Protein AF-A0A0P9UUM2-F1 (afdb_monomer_lite)

Sequence (101 aa):
MYHFPLVWLRPPKGPLWELNRRTGLVTIFDYKRHRKEGVIDEFVAPFYEFDAYMTTTHNLHGPTYGLLLQHRYEDRKINFHMLMNADDFQQRPCALWDFLQ

Organism: NCBI:txid34065

pLDDT: mean 80.74, std 13.77, range [39.62, 97.19]

Radius of gyration: 19.11 Å; chains: 1; bounding box: 32×48×59 Å

Foldseek 3Di:
DDDDPPPVPDPDDDDQWDQDPVVQKIKGWDCPCCVPPVDIDIDIDGNVQWDKDWDWDQDPVGIFIWIKIAGNPDRDIDTCSVVDDRDPCPDDDDDPVVPVD

Secondary structure (DSSP, 8-state):
---------PPPP--SEEEETTTTEEEEEE-TTHHHH---EEEEEEGGGEEEEEEEEEETTEEEEEEEEEESSSS-EEE-GGGS-----SS----GGGG--

Structure (mmCIF, N/CA/C/O backbone):
data_AF-A0A0P9UUM2-F1
#
_entry.id   AF-A0A0P9UUM2-F1
#
loop_
_atom_site.group_PDB
_atom_site.id
_atom_site.type_symbol
_atom_site.label_atom_id
_atom_site.label_alt_id
_atom_site.label_comp_id
_atom_site.label_asym_id
_atom_site.label_entity_id
_atom_site.label_seq_id
_atom_site.pdbx_PDB_ins_code
_atom_site.Cartn_x
_atom_site.Cartn_y
_atom_site.Cartn_z
_atom_site.occupancy
_atom_site.B_iso_or_equiv
_atom_site.auth_seq_id
_atom_site.auth_comp_id
_atom_site.auth_asym_id
_atom_site.auth_atom_id
_atom_site.pdbx_PDB_model_num
ATOM 1 N N . MET A 1 1 ? 8.466 32.446 39.205 1.00 39.62 1 MET A N 1
ATOM 2 C CA . MET A 1 1 ? 7.466 31.486 38.689 1.00 39.62 1 MET A CA 1
ATOM 3 C C . MET A 1 1 ? 7.642 31.400 37.183 1.00 39.62 1 MET A C 1
ATOM 5 O O . MET A 1 1 ? 7.356 32.375 36.504 1.00 39.62 1 MET A O 1
ATOM 9 N N . TYR A 1 2 ? 8.190 30.297 36.672 1.00 46.28 2 TYR A N 1
ATOM 10 C CA . TYR A 1 2 ? 8.341 30.094 35.230 1.00 46.28 2 TYR A CA 1
ATOM 11 C C . TYR A 1 2 ? 7.017 29.589 34.656 1.00 46.28 2 TYR A C 1
ATOM 13 O O . TYR A 1 2 ? 6.543 28.516 35.024 1.00 46.28 2 TYR A O 1
ATOM 21 N N . HIS A 1 3 ? 6.405 30.395 33.793 1.00 54.84 3 HIS A N 1
ATOM 22 C CA . HIS A 1 3 ? 5.207 30.036 33.046 1.00 54.84 3 HIS A CA 1
ATOM 23 C C . HIS A 1 3 ? 5.652 29.149 31.878 1.00 54.84 3 HIS A C 1
ATOM 25 O O . HIS A 1 3 ? 6.122 29.650 30.860 1.00 54.84 3 HIS A O 1
ATOM 31 N N . PHE A 1 4 ? 5.604 27.827 32.055 1.00 59.91 4 PHE A N 1
ATOM 32 C CA . PHE A 1 4 ? 5.808 26.900 30.944 1.00 59.91 4 PHE A CA 1
ATOM 33 C C . PHE A 1 4 ? 4.647 27.097 29.962 1.00 59.91 4 PHE A C 1
ATOM 35 O O . PHE A 1 4 ? 3.496 26.895 30.361 1.00 59.91 4 PHE A O 1
ATOM 42 N N . PRO A 1 5 ? 4.890 27.508 28.704 1.00 61.22 5 PRO A N 1
ATOM 43 C CA . PRO A 1 5 ? 3.812 27.562 27.737 1.00 61.22 5 PRO A CA 1
ATOM 44 C C . PRO A 1 5 ? 3.316 26.130 27.527 1.00 61.22 5 PRO A C 1
ATOM 46 O O . PRO A 1 5 ? 4.114 25.229 27.262 1.00 61.22 5 PRO A O 1
ATOM 49 N N . LEU A 1 6 ? 2.002 25.914 27.648 1.00 61.25 6 LEU A N 1
ATOM 50 C CA . LEU A 1 6 ? 1.354 24.699 27.158 1.00 61.25 6 LEU A CA 1
ATOM 51 C C . LEU A 1 6 ? 1.492 24.678 25.629 1.00 61.25 6 LEU A C 1
ATOM 53 O O . LEU A 1 6 ? 0.581 25.038 24.883 1.00 61.25 6 LEU A O 1
ATOM 57 N N . VAL A 1 7 ? 2.668 24.281 25.149 1.00 62.88 7 VAL A N 1
ATOM 58 C CA . VAL A 1 7 ? 2.847 23.848 23.772 1.00 62.88 7 VAL A CA 1
ATOM 59 C C . VAL A 1 7 ? 1.975 22.611 23.646 1.00 62.88 7 VAL A C 1
ATOM 61 O O . VAL A 1 7 ? 2.222 21.598 24.297 1.00 62.88 7 VAL A O 1
ATOM 64 N N . TRP A 1 8 ? 0.908 22.720 22.860 1.00 63.06 8 TRP A N 1
ATOM 65 C CA . TRP A 1 8 ? 0.056 21.596 22.496 1.00 63.06 8 TRP A CA 1
ATOM 66 C C . TRP A 1 8 ? 0.890 20.588 21.693 1.00 63.06 8 TRP A C 1
ATOM 68 O O . TRP A 1 8 ? 0.869 20.588 20.462 1.00 63.06 8 TRP A O 1
ATOM 78 N N . LEU A 1 9 ? 1.650 19.744 22.392 1.00 60.41 9 LEU A N 1
ATOM 79 C CA . LEU A 1 9 ? 2.329 18.578 21.843 1.00 60.41 9 LEU A CA 1
ATOM 80 C C . LEU A 1 9 ? 1.246 17.580 21.450 1.00 60.41 9 LEU A C 1
ATOM 82 O O . LEU A 1 9 ? 0.835 16.721 22.226 1.00 60.41 9 LEU A O 1
ATOM 86 N N . ARG A 1 10 ? 0.715 17.749 20.241 1.00 60.75 10 ARG A N 1
ATOM 87 C CA . ARG A 1 10 ? -0.140 16.733 19.643 1.00 60.75 10 ARG A CA 1
ATOM 88 C C . ARG A 1 10 ? 0.754 15.557 19.268 1.00 60.75 10 ARG A C 1
ATOM 90 O O . ARG A 1 10 ? 1.809 15.796 18.674 1.00 60.75 10 ARG A O 1
ATOM 97 N N . PRO A 1 11 ? 0.355 14.318 19.589 1.00 61.59 11 PRO A N 1
ATOM 98 C CA . PRO A 1 11 ? 1.089 13.160 19.117 1.00 61.59 11 PRO A CA 1
ATOM 99 C C . PRO A 1 11 ? 1.215 13.238 17.587 1.00 61.59 11 PRO A C 1
ATOM 101 O O . PRO A 1 11 ? 0.282 13.705 16.915 1.00 61.59 11 PRO A O 1
ATOM 104 N N . PRO A 1 12 ? 2.378 12.859 17.030 1.00 66.94 12 PRO A N 1
ATOM 105 C CA . PRO A 1 12 ? 2.577 12.858 15.589 1.00 66.94 12 PRO A CA 1
ATOM 106 C C . PRO A 1 12 ? 1.519 11.976 14.920 1.00 66.94 12 PRO A C 1
ATOM 108 O O . PRO A 1 12 ? 1.023 11.019 15.516 1.00 66.94 12 PRO A O 1
ATOM 111 N N . LYS A 1 13 ? 1.151 12.310 13.676 1.00 75.31 13 LYS A N 1
ATOM 112 C CA . LYS A 1 13 ? 0.274 11.440 12.883 1.00 75.31 13 LYS A CA 1
ATOM 113 C C . LYS A 1 13 ? 0.933 10.062 12.784 1.00 75.31 13 LYS A C 1
ATOM 115 O O . LYS A 1 13 ? 2.128 9.987 12.504 1.00 75.31 13 LYS A O 1
ATOM 120 N N . GLY A 1 14 ? 0.159 9.014 13.052 1.00 84.62 14 GLY A N 1
ATOM 121 C CA . GLY A 1 14 ? 0.613 7.633 12.919 1.00 84.62 14 GLY A CA 1
ATOM 122 C C . GLY A 1 14 ? 0.907 7.247 11.462 1.00 84.62 14 GLY A C 1
ATOM 123 O O . GLY A 1 14 ? 0.865 8.102 10.567 1.00 84.62 14 GLY A O 1
ATOM 124 N N . PRO A 1 15 ? 1.230 5.968 11.208 1.00 90.00 15 PRO A N 1
ATOM 125 C CA . PRO A 1 15 ? 1.479 5.483 9.855 1.00 90.00 15 PRO A CA 1
ATOM 126 C C . PRO A 1 15 ? 0.240 5.666 8.968 1.00 90.00 15 PRO A C 1
ATOM 128 O O . PRO A 1 15 ? -0.888 5.536 9.423 1.00 90.00 15 PRO A O 1
ATOM 131 N N . LEU A 1 16 ? 0.440 5.953 7.680 1.00 91.25 16 LEU A N 1
ATOM 132 C CA . LEU A 1 16 ? -0.672 6.050 6.721 1.00 91.25 16 LEU A CA 1
ATOM 133 C C . LEU A 1 16 ? -1.212 4.674 6.317 1.00 91.25 16 LEU A C 1
ATOM 135 O O . LEU A 1 16 ? -2.372 4.549 5.930 1.00 91.25 16 LEU A O 1
ATOM 139 N N . TRP A 1 17 ? -0.365 3.653 6.392 1.00 93.38 17 TRP A N 1
ATOM 140 C CA . TRP A 1 17 ? -0.695 2.280 6.046 1.00 93.38 17 TRP A CA 1
ATOM 141 C C . TRP A 1 17 ? 0.253 1.305 6.753 1.00 93.38 17 TRP A C 1
ATOM 143 O O . TRP A 1 17 ? 1.362 1.679 7.139 1.00 93.38 17 TRP A O 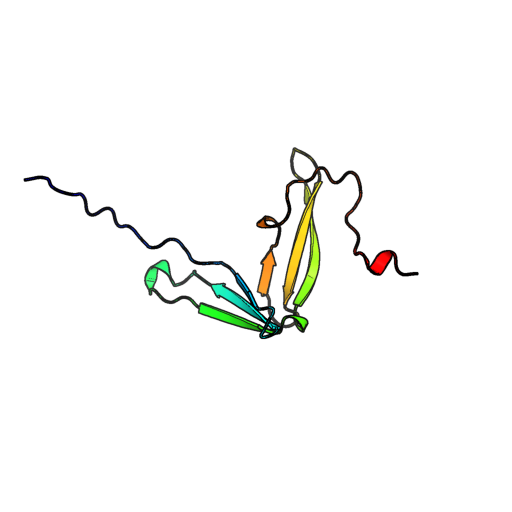1
ATOM 153 N N . GLU A 1 18 ? -0.173 0.054 6.895 1.00 94.38 18 GLU A N 1
ATOM 154 C CA . GLU A 1 18 ? 0.613 -1.058 7.426 1.00 94.38 18 GLU A CA 1
ATOM 155 C C . GLU A 1 18 ? 0.466 -2.282 6.514 1.00 94.38 18 GLU A C 1
ATOM 157 O O . GLU A 1 18 ? -0.636 -2.623 6.085 1.00 94.38 18 GLU A O 1
ATOM 162 N N . LEU A 1 19 ? 1.587 -2.952 6.234 1.00 93.62 19 LEU A N 1
ATOM 163 C CA . LEU A 1 19 ? 1.617 -4.250 5.563 1.00 93.62 19 LEU A CA 1
ATOM 164 C C . LEU A 1 19 ? 2.072 -5.312 6.558 1.00 93.62 19 LEU A C 1
ATOM 166 O O . LEU A 1 19 ? 3.233 -5.329 6.977 1.00 93.62 19 LEU A O 1
ATOM 170 N N . ASN A 1 20 ? 1.184 -6.236 6.906 1.00 94.88 20 ASN A N 1
ATOM 171 C CA . ASN A 1 20 ? 1.502 -7.278 7.865 1.00 94.88 20 ASN A CA 1
ATOM 172 C C . ASN A 1 20 ? 1.829 -8.596 7.154 1.00 94.88 20 ASN A C 1
ATOM 174 O O . ASN A 1 20 ? 0.947 -9.350 6.750 1.00 94.88 20 ASN A O 1
ATOM 178 N N . ARG A 1 21 ? 3.124 -8.925 7.058 1.00 94.06 21 ARG A N 1
ATOM 179 C CA . ARG A 1 21 ? 3.598 -10.176 6.429 1.00 94.06 21 ARG A CA 1
ATOM 180 C C . ARG A 1 21 ? 3.116 -11.459 7.114 1.00 94.06 21 ARG A C 1
ATOM 182 O O . ARG A 1 21 ? 3.175 -12.518 6.502 1.00 94.06 21 ARG A O 1
ATOM 189 N N . ARG A 1 22 ? 2.741 -11.400 8.398 1.00 96.19 22 ARG A N 1
ATOM 190 C CA . ARG A 1 22 ? 2.346 -12.579 9.184 1.00 96.19 22 ARG A CA 1
ATOM 191 C C . ARG A 1 22 ? 0.878 -12.917 8.963 1.00 96.19 22 ARG A C 1
ATOM 193 O O . ARG A 1 22 ? 0.545 -14.092 8.882 1.00 96.19 22 ARG A O 1
ATOM 200 N N . THR A 1 23 ? 0.022 -11.902 8.895 1.00 96.38 23 THR A N 1
ATOM 201 C CA . THR A 1 23 ? -1.420 -12.076 8.676 1.00 96.38 23 THR A CA 1
ATOM 202 C C . THR A 1 23 ? -1.809 -11.977 7.202 1.00 96.38 23 THR A C 1
ATOM 204 O O . THR A 1 23 ? -2.873 -12.455 6.830 1.00 96.38 23 THR A O 1
ATOM 207 N N . GLY A 1 24 ? -0.962 -11.373 6.362 1.00 95.62 24 GLY A N 1
ATOM 208 C CA . GLY A 1 24 ? -1.272 -11.082 4.962 1.00 95.62 24 GLY A CA 1
ATOM 209 C C . GLY A 1 24 ? -2.259 -9.926 4.789 1.00 95.62 24 GLY A C 1
ATOM 210 O O . GLY A 1 24 ? -2.827 -9.777 3.709 1.00 95.62 24 GLY A O 1
ATOM 211 N N . LEU A 1 25 ? -2.487 -9.132 5.840 1.00 97.19 25 LEU A N 1
ATOM 212 C CA . LEU A 1 25 ? -3.419 -8.008 5.830 1.00 97.19 25 LEU A CA 1
ATOM 213 C C . LEU A 1 25 ? -2.712 -6.690 5.517 1.00 97.19 25 LEU A C 1
ATOM 215 O O . LEU A 1 25 ? -1.553 -6.469 5.882 1.00 97.19 25 LEU A O 1
ATOM 219 N N . VAL A 1 26 ? -3.462 -5.813 4.866 1.00 96.44 26 VAL A N 1
ATOM 220 C CA . VAL A 1 26 ? -3.119 -4.431 4.563 1.00 96.44 26 VAL A CA 1
ATOM 221 C C . VAL A 1 26 ? -4.088 -3.542 5.321 1.00 96.44 26 VAL A C 1
ATOM 223 O O . VAL A 1 26 ? -5.299 -3.667 5.141 1.00 96.44 26 VAL A O 1
ATOM 226 N N . THR A 1 27 ? -3.557 -2.634 6.132 1.00 96.19 27 THR A N 1
ATOM 227 C CA . THR A 1 27 ? -4.347 -1.632 6.854 1.00 96.19 27 THR A CA 1
ATOM 228 C C . THR A 1 27 ? -4.051 -0.255 6.277 1.00 96.19 27 THR A C 1
ATOM 230 O O . THR A 1 27 ? -2.888 0.113 6.132 1.00 96.19 27 THR A O 1
ATOM 233 N N . ILE A 1 28 ? -5.082 0.519 5.947 1.00 94.81 28 ILE A N 1
ATOM 234 C CA . ILE A 1 28 ? -4.977 1.912 5.499 1.00 94.81 28 ILE A CA 1
ATOM 235 C C . ILE A 1 28 ? -5.697 2.792 6.518 1.00 94.81 28 ILE A C 1
ATOM 237 O O . ILE A 1 28 ? -6.884 2.593 6.779 1.00 94.81 28 ILE A O 1
ATOM 241 N N . PHE A 1 29 ? -4.989 3.781 7.059 1.00 93.50 29 PHE A N 1
ATOM 242 C CA . PHE A 1 29 ? -5.503 4.675 8.093 1.00 93.50 29 PHE A CA 1
ATOM 243 C C . PHE A 1 29 ? -6.021 5.982 7.471 1.00 93.50 29 PHE A C 1
ATOM 245 O O . PHE A 1 29 ? -5.283 6.700 6.787 1.00 93.50 29 PHE A O 1
ATOM 252 N N . ASP A 1 30 ? -7.286 6.326 7.723 1.00 90.00 30 ASP A N 1
ATOM 253 C CA . ASP A 1 30 ? -7.891 7.591 7.300 1.00 90.00 30 ASP A CA 1
ATOM 254 C C . ASP A 1 30 ? -7.987 8.565 8.487 1.00 90.00 30 ASP A C 1
ATOM 256 O O . ASP A 1 30 ? -8.756 8.412 9.436 1.00 90.00 30 ASP A O 1
ATOM 260 N N . TYR A 1 31 ? -7.173 9.618 8.411 1.00 88.06 31 TYR A N 1
ATOM 261 C CA . TYR A 1 31 ? -7.051 10.646 9.444 1.00 88.06 31 TYR A CA 1
ATOM 262 C C . TYR A 1 31 ? -7.952 11.873 9.215 1.00 88.06 31 TYR A C 1
ATOM 264 O O . TYR A 1 31 ? -7.762 12.896 9.886 1.00 88.06 31 TYR A O 1
ATOM 272 N N . LYS A 1 32 ? -8.916 11.840 8.279 1.00 85.19 32 LYS A N 1
ATOM 273 C CA . LYS A 1 32 ? -9.800 12.993 7.992 1.00 85.19 32 LYS A CA 1
ATOM 274 C C . LYS A 1 32 ? -10.553 13.480 9.230 1.00 85.19 32 LYS A C 1
ATOM 276 O O . LYS A 1 32 ? -10.640 14.690 9.454 1.00 85.19 32 LYS A O 1
ATOM 281 N N . ARG A 1 33 ? -11.072 12.553 10.039 1.00 80.94 33 ARG A N 1
ATOM 282 C CA . ARG A 1 33 ? -11.864 12.860 11.244 1.00 80.94 33 ARG A CA 1
ATOM 283 C C . ARG A 1 33 ? -11.021 12.978 12.509 1.00 80.94 33 ARG A C 1
ATOM 285 O O . ARG A 1 33 ? -11.431 13.662 13.446 1.00 80.94 33 ARG A O 1
ATOM 292 N N . HIS A 1 34 ? -9.790 12.470 12.490 1.00 80.50 34 HIS A N 1
ATOM 293 C CA . HIS A 1 34 ? -8.894 12.452 13.648 1.00 80.50 34 HIS A CA 1
ATOM 294 C C . HIS A 1 34 ? -8.673 13.836 14.276 1.00 80.50 34 HIS A C 1
ATOM 296 O O . HIS A 1 34 ? -8.628 13.976 15.493 1.00 80.50 34 HIS A O 1
ATOM 302 N N . ARG A 1 35 ? -8.586 14.904 13.468 1.00 72.88 35 ARG A N 1
ATOM 303 C CA . ARG A 1 35 ? -8.362 16.264 13.998 1.00 72.88 35 ARG A CA 1
ATOM 304 C C . ARG A 1 35 ? -9.557 16.821 14.786 1.00 72.88 35 ARG A C 1
ATOM 306 O O . ARG A 1 35 ? -9.336 17.699 15.618 1.00 72.88 35 ARG A O 1
ATOM 313 N N . LYS A 1 36 ? -10.784 16.387 14.480 1.00 77.50 36 LYS A N 1
ATOM 314 C CA . LYS A 1 36 ? -12.028 16.920 15.064 1.00 77.50 36 LYS A CA 1
ATOM 315 C C . LYS A 1 36 ? -12.622 15.992 16.122 1.00 77.50 36 LYS A C 1
ATOM 317 O O . LYS A 1 36 ? -13.040 16.475 17.163 1.00 77.50 36 LYS A O 1
ATOM 322 N N . GLU A 1 37 ? -12.637 14.693 15.849 1.00 79.19 37 GLU A N 1
ATOM 323 C CA . GLU A 1 37 ? -13.340 13.683 16.652 1.00 79.19 37 GLU A CA 1
ATOM 324 C C . GLU A 1 37 ? -12.373 12.756 17.403 1.00 79.19 37 GLU A C 1
ATOM 326 O O . GLU A 1 37 ? -12.800 11.984 18.251 1.00 79.19 37 GLU A O 1
ATOM 331 N N . GLY A 1 38 ? -11.069 12.814 17.102 1.00 79.00 38 GLY A N 1
ATOM 332 C CA . GLY A 1 38 ? -10.072 11.895 17.666 1.00 79.00 38 GLY A CA 1
ATOM 333 C C . GLY A 1 38 ? -10.149 10.467 17.114 1.00 79.00 38 GLY A C 1
ATOM 334 O O . GLY A 1 38 ? -9.334 9.635 17.493 1.00 79.00 38 GLY A O 1
ATOM 335 N N . VAL A 1 39 ? -11.084 10.188 16.201 1.00 82.50 39 VAL A N 1
ATOM 336 C CA . VAL A 1 39 ? -11.275 8.869 15.585 1.00 82.50 39 VAL A CA 1
ATOM 337 C C . VAL A 1 39 ? -10.379 8.713 14.356 1.00 82.50 39 VAL A C 1
ATOM 339 O O . VAL A 1 39 ? -10.290 9.619 13.520 1.00 82.50 39 VAL A O 1
ATOM 342 N N . ILE A 1 40 ? -9.708 7.566 14.270 1.00 87.38 40 ILE A N 1
ATOM 343 C CA . ILE A 1 40 ? -8.953 7.115 13.098 1.00 87.38 40 ILE A CA 1
ATOM 344 C C . ILE A 1 40 ? -9.794 6.018 12.457 1.00 87.38 40 ILE A C 1
ATOM 346 O O . ILE A 1 40 ? -10.078 5.016 13.109 1.00 87.38 40 ILE A O 1
ATOM 350 N N . ASP A 1 41 ? -10.214 6.228 11.214 1.00 90.50 41 ASP A N 1
ATOM 351 C CA . ASP A 1 41 ? -10.912 5.189 10.464 1.00 90.50 41 ASP A CA 1
ATOM 352 C C . ASP A 1 41 ? -9.874 4.238 9.853 1.00 90.50 41 ASP A C 1
ATOM 354 O O . ASP A 1 41 ? -8.807 4.668 9.404 1.00 90.50 41 ASP A O 1
ATOM 358 N N . GLU A 1 42 ? -10.193 2.949 9.812 1.00 94.12 42 GLU A N 1
ATOM 359 C CA . GLU A 1 42 ? -9.304 1.908 9.298 1.00 94.12 42 GLU A CA 1
ATOM 360 C C . GLU A 1 42 ? -9.988 1.140 8.172 1.00 94.12 42 GLU A C 1
ATOM 362 O O . GLU A 1 42 ? -11.139 0.718 8.287 1.00 94.12 42 GLU A O 1
ATOM 367 N N . PHE A 1 43 ? -9.264 0.951 7.074 1.00 95.44 43 PHE A N 1
ATOM 368 C CA . PHE A 1 43 ? -9.636 0.025 6.015 1.00 95.44 43 PHE A CA 1
ATOM 369 C C . PHE A 1 43 ? -8.677 -1.160 6.046 1.00 95.44 43 PHE A C 1
ATOM 371 O O . PHE A 1 43 ? -7.470 -0.967 5.899 1.00 95.44 43 PHE A O 1
ATOM 378 N N . VAL A 1 44 ? -9.211 -2.366 6.233 1.00 96.19 44 VAL A N 1
ATOM 379 C CA . VAL A 1 44 ? -8.428 -3.602 6.315 1.00 96.19 44 VAL A CA 1
ATOM 380 C C . VAL A 1 44 ? -8.864 -4.545 5.205 1.00 96.19 44 VAL A C 1
ATOM 382 O O . VAL A 1 44 ? -10.036 -4.907 5.129 1.00 96.19 44 VAL A O 1
ATOM 385 N N . ALA A 1 45 ? -7.914 -4.967 4.378 1.00 97.19 45 ALA A N 1
ATOM 386 C CA . ALA A 1 45 ? -8.139 -5.919 3.296 1.00 97.19 45 ALA A CA 1
ATOM 387 C C . ALA A 1 45 ? -6.928 -6.850 3.132 1.00 97.19 45 ALA A C 1
ATOM 389 O O . ALA A 1 45 ? -5.808 -6.486 3.506 1.00 97.19 45 ALA A O 1
ATOM 390 N N . PRO A 1 46 ? -7.107 -8.068 2.604 1.00 96.88 46 PRO A N 1
ATOM 391 C CA . PRO A 1 46 ? -5.991 -8.967 2.356 1.00 96.88 46 PRO A CA 1
ATOM 392 C C . PRO A 1 46 ? -5.124 -8.487 1.181 1.00 96.88 46 PRO A C 1
ATOM 394 O O . PRO A 1 46 ? -5.611 -7.947 0.192 1.00 96.88 46 PRO A O 1
ATOM 397 N N . PHE A 1 47 ? -3.814 -8.732 1.257 1.00 95.69 47 PHE A N 1
ATOM 398 C CA . PHE A 1 47 ? -2.835 -8.239 0.280 1.00 95.69 47 PHE A CA 1
ATOM 399 C C . PHE A 1 47 ? -3.106 -8.698 -1.161 1.00 95.69 47 PHE A C 1
ATOM 401 O O . PHE A 1 47 ? -2.855 -7.948 -2.097 1.00 95.69 47 PHE A O 1
ATOM 408 N N . TYR A 1 48 ? -3.656 -9.900 -1.358 1.00 94.94 48 TYR A N 1
ATOM 409 C CA . TYR A 1 48 ? -3.939 -10.431 -2.698 1.00 94.94 48 TYR A CA 1
ATOM 410 C C . TYR A 1 48 ? -5.072 -9.695 -3.438 1.00 94.94 48 TYR A C 1
ATOM 412 O O . TYR A 1 48 ? -5.268 -9.933 -4.632 1.00 94.94 48 TYR A O 1
ATOM 420 N N . GLU A 1 49 ? -5.825 -8.832 -2.750 1.00 96.75 49 GLU A N 1
ATOM 421 C CA . GLU A 1 49 ? -6.848 -7.960 -3.343 1.00 96.75 49 GLU A CA 1
ATOM 422 C C . GLU A 1 49 ? -6.266 -6.648 -3.882 1.00 96.75 49 GLU A C 1
ATOM 424 O O . GLU A 1 49 ? -7.000 -5.832 -4.442 1.00 96.75 49 GLU A O 1
ATOM 429 N N . PHE A 1 50 ? -4.955 -6.440 -3.739 1.00 95.31 50 PHE A N 1
ATOM 430 C CA . PHE A 1 50 ? -4.253 -5.287 -4.278 1.00 95.31 50 PHE A CA 1
ATOM 431 C C . PHE A 1 50 ? -3.470 -5.663 -5.529 1.00 95.31 50 PHE A C 1
ATOM 433 O O . PHE A 1 50 ? -2.713 -6.633 -5.543 1.00 95.31 50 PHE A O 1
ATOM 440 N N . ASP A 1 51 ? -3.603 -4.832 -6.555 1.00 93.19 51 ASP A N 1
ATOM 441 C CA . ASP A 1 51 ? -2.795 -4.905 -7.764 1.00 93.19 51 ASP A CA 1
ATOM 442 C C . ASP A 1 51 ? -1.696 -3.842 -7.733 1.00 93.19 51 ASP A C 1
ATOM 444 O O . ASP A 1 51 ? -1.884 -2.729 -7.226 1.00 93.19 51 ASP A O 1
ATOM 448 N N . ALA A 1 52 ? -0.535 -4.196 -8.279 1.00 90.56 52 ALA A N 1
ATOM 449 C CA . ALA A 1 52 ? 0.610 -3.307 -8.383 1.00 90.56 52 ALA A CA 1
ATOM 450 C C . ALA A 1 52 ? 0.592 -2.548 -9.712 1.00 90.56 52 ALA A C 1
ATOM 452 O O . ALA A 1 52 ? 0.534 -3.143 -10.787 1.00 90.56 52 ALA A O 1
ATOM 453 N N . TYR A 1 53 ? 0.706 -1.226 -9.626 1.00 87.75 53 TYR A N 1
ATOM 454 C CA . TYR A 1 53 ? 0.775 -0.318 -10.761 1.00 87.75 53 TYR A CA 1
ATOM 455 C C . TYR A 1 53 ? 2.041 0.529 -10.696 1.00 87.75 53 TYR A C 1
ATOM 457 O O . TYR A 1 53 ? 2.514 0.902 -9.621 1.00 87.75 53 TYR A O 1
ATOM 465 N N . MET A 1 54 ? 2.559 0.885 -11.869 1.00 85.62 54 MET A N 1
ATOM 466 C CA . MET A 1 54 ? 3.642 1.851 -12.005 1.00 85.62 54 MET A CA 1
ATOM 467 C C . MET A 1 54 ? 3.072 3.202 -12.429 1.00 85.62 54 MET A C 1
ATOM 469 O O . MET A 1 54 ? 2.353 3.302 -13.422 1.00 85.62 54 MET A O 1
ATOM 473 N N . THR A 1 55 ? 3.418 4.252 -11.694 1.00 82.94 55 THR A N 1
ATOM 474 C CA . THR A 1 55 ? 3.047 5.630 -12.015 1.00 82.94 55 THR A CA 1
ATOM 475 C C . THR A 1 55 ? 4.266 6.393 -12.504 1.00 82.94 55 THR A C 1
ATOM 477 O O . THR A 1 55 ? 5.320 6.331 -11.874 1.00 82.94 55 THR A O 1
ATOM 480 N N . THR A 1 56 ? 4.122 7.147 -13.589 1.00 81.69 56 THR A N 1
ATOM 481 C CA . THR A 1 56 ? 5.164 8.038 -14.110 1.00 81.69 56 THR A CA 1
ATOM 482 C C . THR A 1 56 ? 4.771 9.485 -13.865 1.00 81.69 56 THR A C 1
ATOM 484 O O . THR A 1 56 ? 3.745 9.942 -14.372 1.00 81.69 56 THR A O 1
ATOM 487 N N . THR A 1 57 ? 5.583 10.220 -13.116 1.00 78.94 57 THR A N 1
ATOM 488 C CA . THR A 1 57 ? 5.408 11.664 -12.924 1.00 78.94 57 THR A CA 1
ATOM 489 C C . THR A 1 57 ? 6.541 12.406 -13.611 1.00 78.94 57 THR A C 1
ATOM 491 O O . THR A 1 57 ? 7.710 12.147 -13.335 1.00 78.94 57 THR A O 1
ATOM 494 N N . HIS A 1 58 ? 6.204 13.332 -14.504 1.00 75.06 58 HIS A N 1
ATOM 495 C CA . HIS A 1 58 ? 7.188 14.176 -15.174 1.00 75.06 58 HIS A CA 1
ATOM 496 C C . HIS A 1 58 ? 7.498 15.392 -14.301 1.00 75.06 58 HIS A C 1
ATOM 498 O O . HIS A 1 58 ? 6.636 16.249 -14.113 1.00 75.06 58 HIS A O 1
ATOM 504 N N . ASN A 1 59 ? 8.723 15.466 -13.784 1.00 73.12 59 ASN A N 1
ATOM 505 C CA . ASN A 1 59 ? 9.210 16.603 -13.012 1.00 73.12 59 ASN A CA 1
ATOM 506 C C . ASN A 1 59 ? 10.261 17.382 -13.814 1.00 73.12 59 ASN A C 1
ATOM 508 O O . ASN A 1 59 ? 10.780 16.899 -14.820 1.00 73.12 59 ASN A O 1
ATOM 512 N N . LEU A 1 60 ? 10.615 18.584 -13.344 1.00 75.69 60 LEU A N 1
ATOM 513 C CA . LEU A 1 60 ? 11.657 19.424 -13.961 1.00 75.69 60 LEU A CA 1
ATOM 514 C C . LEU A 1 60 ? 13.030 18.729 -14.040 1.00 75.69 60 LEU A C 1
ATOM 516 O O . LEU A 1 60 ? 13.846 19.082 -14.883 1.00 75.69 60 LEU A O 1
ATOM 520 N N . HIS A 1 61 ? 13.265 17.737 -13.179 1.00 70.75 61 HIS A N 1
ATOM 521 C CA . HIS A 1 61 ? 14.499 16.952 -13.112 1.00 70.75 61 HIS A CA 1
ATOM 522 C C . HIS A 1 61 ? 14.451 15.647 -13.927 1.00 70.75 61 HIS A C 1
ATOM 524 O O . HIS A 1 61 ? 15.432 14.917 -13.938 1.00 70.75 61 HIS A O 1
ATOM 530 N N . GLY A 1 62 ? 13.339 15.349 -14.612 1.00 72.69 62 GLY A N 1
ATOM 531 C CA . GLY A 1 62 ? 13.156 14.117 -15.384 1.00 72.69 62 GLY A CA 1
ATOM 532 C C . GLY A 1 62 ? 11.925 13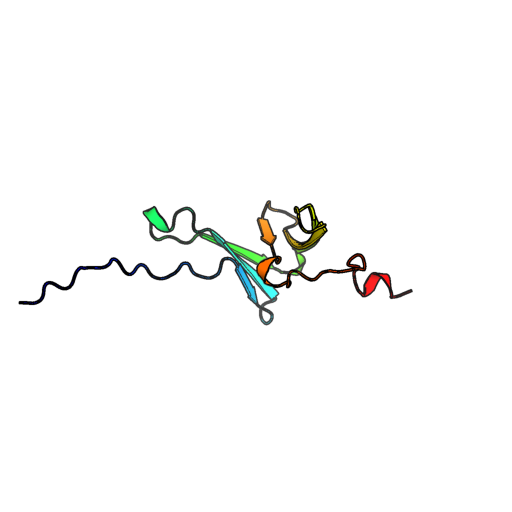.299 -14.964 1.00 72.69 62 GLY A C 1
ATOM 533 O O . GLY A 1 62 ? 11.169 13.706 -14.073 1.00 72.69 62 GLY A O 1
ATOM 534 N N . PRO A 1 63 ? 11.665 12.163 -15.638 1.00 75.50 63 PRO A N 1
ATOM 535 C CA . PRO A 1 63 ? 10.577 11.262 -15.280 1.00 75.50 63 PRO A CA 1
ATOM 536 C C . PRO A 1 63 ? 10.914 10.493 -13.998 1.00 75.50 63 PRO A C 1
ATOM 538 O O . PRO A 1 63 ? 11.896 9.761 -13.937 1.00 75.50 63 PRO A O 1
ATOM 541 N N . THR A 1 64 ? 10.069 10.625 -12.980 1.00 78.12 64 THR A N 1
ATOM 542 C CA . THR A 1 64 ? 10.149 9.829 -11.754 1.00 78.12 64 THR A CA 1
ATOM 543 C C . THR A 1 64 ? 9.155 8.678 -11.829 1.00 78.12 64 THR A C 1
ATOM 545 O O . THR A 1 64 ? 7.983 8.874 -12.166 1.00 78.12 64 THR A O 1
ATOM 548 N N . TYR A 1 65 ? 9.619 7.477 -11.497 1.00 79.31 65 TYR A N 1
ATOM 549 C CA . TYR A 1 65 ? 8.782 6.287 -11.424 1.00 79.31 65 TYR A CA 1
ATOM 550 C C . TYR A 1 65 ? 8.365 6.034 -9.975 1.00 79.31 65 TYR A C 1
ATOM 552 O O . TYR A 1 65 ? 9.168 6.133 -9.051 1.00 79.31 65 TYR A O 1
ATOM 560 N N . GLY A 1 66 ? 7.089 5.725 -9.775 1.00 80.62 66 GLY A N 1
ATOM 561 C CA . GLY A 1 66 ? 6.490 5.402 -8.486 1.00 80.62 66 GLY A CA 1
ATOM 562 C C . GLY A 1 66 ? 5.807 4.043 -8.543 1.00 80.62 66 GLY A C 1
ATOM 563 O O . GLY A 1 66 ? 5.197 3.706 -9.558 1.00 80.62 66 GLY A O 1
ATOM 564 N N . LEU A 1 67 ? 5.887 3.280 -7.455 1.00 85.75 67 LEU A N 1
ATOM 565 C CA . LEU A 1 67 ? 5.084 2.075 -7.267 1.00 85.75 67 LEU A CA 1
ATOM 566 C C . LEU A 1 67 ? 3.807 2.429 -6.491 1.00 85.75 67 LEU A C 1
ATOM 568 O O . LEU A 1 67 ? 3.849 3.145 -5.488 1.00 85.75 67 LEU A O 1
ATOM 572 N N . LEU A 1 68 ? 2.673 1.911 -6.946 1.00 90.69 68 LEU A N 1
ATOM 573 C CA . LEU A 1 68 ? 1.364 2.078 -6.327 1.00 90.69 68 LEU A CA 1
ATOM 574 C C . LEU A 1 68 ? 0.732 0.699 -6.120 1.00 90.69 68 LEU A C 1
ATOM 576 O O . LEU A 1 68 ? 0.745 -0.118 -7.036 1.00 90.69 68 LEU A O 1
ATOM 580 N N . LEU A 1 69 ? 0.133 0.460 -4.955 1.00 92.94 69 LEU A N 1
ATOM 581 C CA . LEU A 1 69 ? -0.835 -0.625 -4.786 1.00 92.94 69 LEU A CA 1
ATOM 582 C C . LEU A 1 69 ? -2.244 -0.045 -4.817 1.00 92.94 69 LEU A C 1
ATOM 584 O O . LEU A 1 69 ? -2.529 0.919 -4.104 1.00 92.94 69 LEU A O 1
ATOM 588 N N . GLN A 1 70 ? -3.123 -0.637 -5.615 1.00 94.75 70 GLN A N 1
ATOM 589 C CA . GLN A 1 70 ? -4.523 -0.245 -5.713 1.00 94.75 70 GLN A CA 1
ATOM 590 C C . GLN A 1 70 ? -5.419 -1.441 -5.407 1.00 94.75 70 GLN A C 1
ATOM 592 O O . GLN A 1 70 ? -5.212 -2.531 -5.932 1.00 94.75 70 GLN A O 1
ATOM 597 N N . HIS A 1 71 ? -6.403 -1.225 -4.542 1.00 96.19 71 HIS A N 1
ATOM 598 C CA . HIS A 1 71 ? -7.385 -2.237 -4.188 1.00 96.19 71 HIS A CA 1
ATOM 599 C C . HIS A 1 71 ? -8.336 -2.498 -5.363 1.00 96.19 71 HIS A C 1
ATOM 601 O O . HIS A 1 71 ? -8.774 -1.561 -6.031 1.00 96.19 71 HIS A O 1
ATOM 607 N N . ARG A 1 72 ? -8.673 -3.765 -5.617 1.00 94.81 72 ARG A N 1
ATOM 608 C CA . ARG A 1 72 ? -9.509 -4.163 -6.764 1.00 94.81 72 ARG A CA 1
ATOM 609 C C . ARG A 1 72 ? -10.955 -3.695 -6.668 1.00 94.81 72 ARG A C 1
ATOM 611 O O . ARG A 1 72 ? -11.555 -3.362 -7.685 1.00 94.81 72 ARG A O 1
ATOM 618 N N . TYR A 1 73 ? -11.523 -3.709 -5.465 1.00 94.69 73 TYR A N 1
ATOM 619 C CA . TYR A 1 73 ? -12.966 -3.521 -5.269 1.00 94.69 73 TYR A CA 1
ATOM 620 C C . TYR A 1 73 ? -13.343 -2.143 -4.724 1.00 94.69 73 TYR A C 1
ATOM 622 O O . TYR A 1 73 ? -14.497 -1.737 -4.817 1.00 94.69 73 TYR A O 1
ATOM 630 N N . GLU A 1 74 ? -12.380 -1.411 -4.166 1.00 93.88 74 GLU A N 1
ATOM 631 C CA . GLU A 1 74 ? -12.603 -0.093 -3.571 1.00 93.88 74 GLU A CA 1
ATOM 632 C C . GLU A 1 74 ? -11.575 0.900 -4.103 1.00 93.88 74 GLU A C 1
ATOM 634 O O . GLU A 1 74 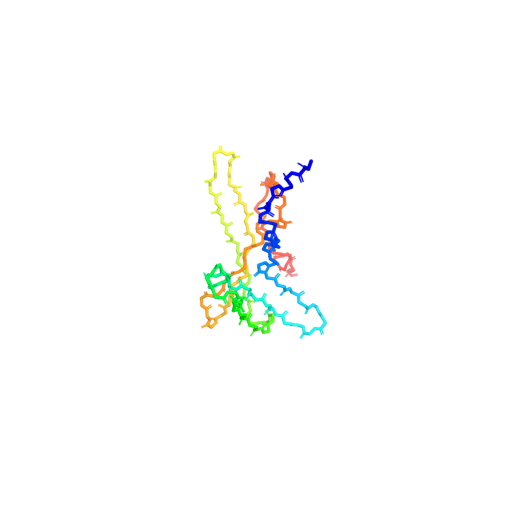? -10.452 0.518 -4.420 1.00 93.88 74 GLU A O 1
ATOM 639 N N . ASP A 1 75 ? -11.919 2.189 -4.126 1.00 92.38 75 ASP A N 1
ATOM 640 C CA . ASP A 1 75 ? -10.988 3.266 -4.492 1.00 92.38 75 ASP A CA 1
ATOM 641 C C . ASP A 1 75 ? -10.003 3.571 -3.345 1.00 92.38 75 ASP A C 1
ATOM 643 O O . ASP A 1 75 ? -9.978 4.647 -2.740 1.00 92.38 75 ASP A O 1
ATOM 647 N N . ARG A 1 76 ? -9.207 2.560 -2.989 1.00 92.88 76 ARG A N 1
ATOM 648 C CA . ARG A 1 76 ? -8.157 2.618 -1.974 1.00 92.88 76 ARG A CA 1
ATOM 649 C C . ARG A 1 76 ? -6.818 2.383 -2.648 1.00 92.88 76 ARG A C 1
ATOM 651 O O . ARG A 1 76 ? -6.630 1.404 -3.366 1.00 92.88 76 ARG A O 1
ATOM 658 N N . LYS A 1 77 ? -5.873 3.290 -2.404 1.00 93.19 77 LYS A N 1
ATOM 659 C CA . LYS A 1 77 ? -4.545 3.248 -3.014 1.00 93.19 77 LYS A CA 1
ATOM 660 C C . LYS A 1 77 ? -3.452 3.585 -2.014 1.00 93.19 77 LYS A C 1
ATOM 662 O O . LYS A 1 77 ? -3.611 4.487 -1.192 1.00 93.19 77 LYS A O 1
ATOM 667 N N . ILE A 1 78 ? -2.335 2.881 -2.123 1.00 92.19 78 ILE A N 1
ATOM 668 C CA . ILE A 1 78 ? -1.135 3.062 -1.314 1.00 92.19 78 ILE A CA 1
ATOM 669 C C . ILE A 1 78 ? -0.003 3.453 -2.250 1.00 92.19 78 ILE A C 1
ATOM 671 O O . ILE A 1 78 ? 0.345 2.703 -3.159 1.00 92.19 78 ILE A O 1
ATOM 675 N N . ASN A 1 79 ? 0.571 4.632 -2.026 1.00 89.31 79 ASN A N 1
ATOM 676 C CA . ASN A 1 79 ? 1.701 5.118 -2.803 1.00 89.31 79 ASN A CA 1
ATOM 677 C C . ASN A 1 79 ? 3.021 4.784 -2.093 1.00 89.31 79 ASN A C 1
ATOM 679 O O . ASN A 1 79 ? 3.259 5.241 -0.973 1.00 89.31 79 ASN A O 1
ATOM 683 N N . PHE A 1 80 ? 3.877 4.017 -2.766 1.00 85.75 80 PHE A N 1
ATOM 684 C CA . PHE A 1 80 ? 5.201 3.611 -2.293 1.00 85.75 80 PHE A CA 1
ATOM 685 C C . PHE A 1 80 ? 6.314 4.564 -2.722 1.00 85.75 80 PHE A C 1
ATOM 687 O O . PHE A 1 80 ? 7.483 4.256 -2.519 1.00 85.75 80 PHE A O 1
ATOM 694 N N . HIS A 1 81 ? 5.986 5.737 -3.268 1.00 75.06 81 HIS A N 1
ATOM 695 C CA . HIS A 1 81 ? 6.968 6.749 -3.651 1.00 75.06 81 HIS A CA 1
ATOM 696 C C . HIS A 1 81 ? 7.952 7.077 -2.516 1.00 75.06 81 HIS A C 1
ATOM 698 O O . HIS A 1 81 ? 9.127 7.264 -2.778 1.00 75.06 81 HIS A O 1
ATOM 704 N N . MET A 1 82 ? 7.508 7.047 -1.253 1.00 67.38 82 MET A N 1
ATOM 705 C CA . MET A 1 82 ? 8.377 7.278 -0.087 1.00 67.38 82 MET A CA 1
ATOM 706 C C . MET A 1 82 ? 9.390 6.155 0.189 1.00 67.38 82 MET A C 1
ATOM 708 O O . MET A 1 82 ? 10.351 6.385 0.916 1.00 67.38 82 MET A O 1
ATOM 712 N N . LEU A 1 83 ? 9.161 4.939 -0.319 1.00 72.81 83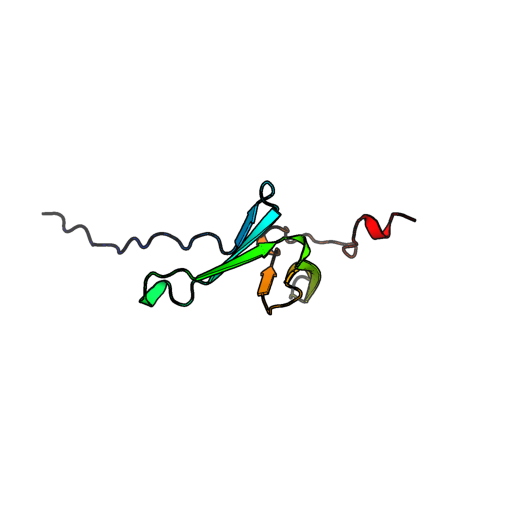 LEU A N 1
ATOM 713 C CA . LEU A 1 83 ? 10.099 3.819 -0.172 1.00 72.81 83 LEU A CA 1
ATOM 714 C C . LEU A 1 83 ? 11.125 3.760 -1.304 1.00 72.81 83 LEU A C 1
ATOM 716 O O . LEU A 1 83 ? 12.120 3.049 -1.178 1.00 72.81 83 LEU A O 1
ATOM 720 N N . MET A 1 84 ? 10.869 4.453 -2.413 1.00 67.38 84 MET A N 1
ATOM 721 C CA . MET A 1 84 ? 11.773 4.471 -3.553 1.00 67.38 84 MET A CA 1
ATOM 722 C C . MET A 1 84 ? 12.616 5.736 -3.474 1.00 67.38 84 MET A C 1
ATOM 724 O O . MET A 1 84 ? 12.085 6.840 -3.365 1.00 67.38 84 MET A O 1
ATOM 728 N N . ASN A 1 85 ? 13.938 5.586 -3.525 1.00 61.41 85 ASN A N 1
ATOM 729 C CA . ASN A 1 85 ? 14.799 6.745 -3.713 1.00 61.41 85 ASN A CA 1
ATOM 730 C C . ASN A 1 85 ? 14.450 7.399 -5.057 1.00 61.41 85 ASN A C 1
ATOM 732 O O . ASN A 1 85 ? 14.005 6.720 -5.987 1.00 61.41 85 ASN A O 1
ATOM 736 N N . ALA A 1 86 ? 14.650 8.713 -5.157 1.00 58.44 86 ALA A N 1
ATOM 737 C CA . ALA A 1 86 ? 14.646 9.404 -6.440 1.00 58.44 86 ALA A CA 1
ATOM 738 C C . ALA A 1 86 ? 15.879 8.944 -7.229 1.00 58.44 86 ALA A C 1
ATOM 740 O O . ALA A 1 86 ? 16.888 9.636 -7.275 1.00 58.44 86 ALA A O 1
ATOM 741 N N . ASP A 1 87 ? 15.833 7.721 -7.745 1.00 55.53 87 ASP A N 1
ATOM 742 C CA . ASP A 1 87 ? 16.891 7.196 -8.584 1.00 55.53 87 ASP A CA 1
ATOM 743 C C . ASP A 1 87 ? 16.733 7.782 -9.984 1.00 55.53 87 ASP A C 1
ATOM 745 O O . ASP A 1 87 ? 15.636 7.785 -10.559 1.00 55.53 87 ASP A O 1
ATOM 749 N N . ASP A 1 88 ? 17.859 8.228 -10.540 1.00 53.34 88 ASP A N 1
ATOM 750 C CA . ASP A 1 88 ? 18.045 8.461 -11.970 1.00 53.34 88 ASP A CA 1
ATOM 751 C C . ASP A 1 88 ? 18.039 7.099 -12.680 1.00 53.34 88 ASP A C 1
ATOM 753 O O . ASP A 1 88 ? 19.053 6.618 -13.193 1.00 53.34 88 ASP A O 1
ATOM 757 N N . PHE A 1 89 ? 16.887 6.423 -12.672 1.00 57.91 89 PHE A N 1
ATOM 758 C CA . PHE A 1 89 ? 16.688 5.196 -13.424 1.00 57.91 89 PHE A CA 1
ATOM 759 C C . PHE A 1 89 ? 16.903 5.505 -14.912 1.00 57.91 89 PHE A C 1
ATOM 761 O O . PHE A 1 89 ? 16.000 5.965 -15.611 1.00 57.91 89 PHE A O 1
ATOM 768 N N . GLN A 1 90 ? 18.112 5.233 -15.413 1.00 58.00 90 GLN A N 1
ATOM 769 C CA . GLN A 1 90 ? 18.428 5.309 -16.843 1.00 58.00 90 GLN A CA 1
ATOM 770 C C . GLN A 1 90 ? 17.628 4.274 -17.650 1.00 58.00 90 GLN A C 1
ATOM 772 O O . GLN A 1 90 ? 17.443 4.431 -18.856 1.00 58.00 90 GLN A O 1
ATOM 777 N N . GLN A 1 91 ? 17.144 3.219 -16.987 1.00 63.59 91 GLN A N 1
ATOM 778 C CA . GLN A 1 91 ? 16.340 2.153 -17.574 1.00 63.59 91 GLN A CA 1
ATOM 779 C C . GLN A 1 91 ? 14.911 2.178 -17.032 1.00 63.59 91 GLN A C 1
ATOM 781 O O . GLN A 1 91 ? 14.677 2.446 -15.856 1.00 63.59 91 GLN A O 1
ATOM 786 N N . ARG A 1 92 ? 13.943 1.869 -17.898 1.00 69.62 92 ARG A N 1
ATOM 787 C CA . ARG A 1 92 ? 12.531 1.778 -17.516 1.00 69.62 92 ARG A CA 1
ATOM 788 C C . ARG A 1 92 ? 12.355 0.680 -16.452 1.00 69.62 92 ARG A C 1
ATOM 790 O O . ARG A 1 92 ? 12.813 -0.439 -16.694 1.00 69.62 92 ARG A O 1
ATOM 797 N N . PRO A 1 93 ? 11.665 0.948 -15.327 1.00 71.25 93 PRO A N 1
ATOM 798 C CA . PRO A 1 93 ? 11.364 -0.098 -14.365 1.00 71.25 93 PRO A CA 1
ATOM 799 C C . PRO A 1 93 ? 10.485 -1.154 -15.030 1.00 71.25 93 PRO A C 1
ATOM 801 O O . PRO A 1 93 ? 9.527 -0.842 -15.743 1.00 71.25 93 PRO A O 1
ATOM 804 N N . CYS A 1 94 ? 10.847 -2.403 -14.805 1.00 72.94 94 CYS A N 1
ATOM 805 C CA . CYS A 1 94 ? 10.193 -3.593 -15.321 1.00 72.94 94 CYS A CA 1
ATOM 806 C C . CYS A 1 94 ? 9.989 -4.550 -14.154 1.00 72.94 94 CYS A C 1
ATOM 808 O O . CYS A 1 94 ? 10.728 -4.513 -13.162 1.00 72.94 94 CYS A O 1
ATOM 810 N N . ALA A 1 95 ? 8.954 -5.375 -14.239 1.00 78.81 95 ALA A N 1
ATOM 811 C CA . ALA A 1 95 ? 8.743 -6.377 -13.222 1.00 78.81 95 ALA A CA 1
ATOM 812 C C . ALA A 1 95 ? 9.720 -7.531 -13.455 1.00 78.81 95 ALA A C 1
ATOM 814 O O . ALA A 1 95 ? 10.007 -7.901 -14.589 1.00 78.81 95 ALA A O 1
ATOM 815 N N . LEU A 1 96 ? 10.235 -8.128 -12.379 1.00 78.75 96 LEU A N 1
ATOM 816 C CA . LEU A 1 96 ? 11.219 -9.207 -12.503 1.00 78.75 96 LEU A CA 1
ATOM 817 C C . LEU A 1 96 ? 10.681 -10.394 -13.320 1.00 78.75 96 LEU A C 1
ATOM 819 O O . LEU A 1 96 ? 11.432 -11.045 -14.040 1.00 78.75 96 LEU A O 1
ATOM 823 N N . TRP A 1 97 ? 9.375 -10.656 -13.237 1.00 75.94 97 TRP A N 1
ATOM 824 C CA . TRP A 1 97 ? 8.723 -11.711 -14.008 1.00 75.94 97 TRP A CA 1
ATOM 825 C C . TRP A 1 97 ? 8.650 -11.429 -15.510 1.00 75.94 97 TRP A C 1
ATOM 827 O O . TRP A 1 97 ? 8.486 -12.376 -16.270 1.00 75.94 97 TRP A O 1
ATOM 837 N N . ASP A 1 98 ? 8.852 -10.186 -15.957 1.00 77.75 98 ASP A N 1
ATOM 838 C CA . ASP A 1 98 ? 8.950 -9.867 -17.388 1.00 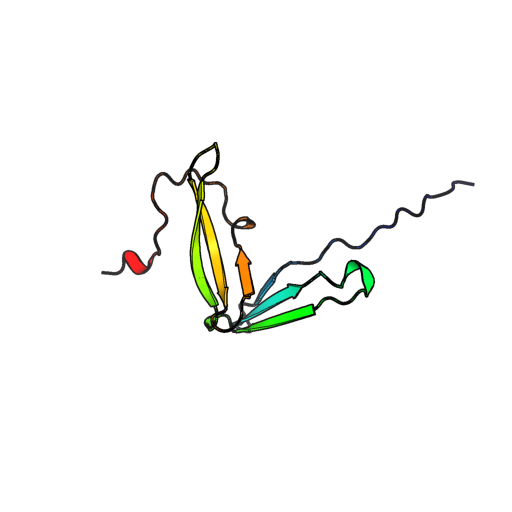77.75 98 ASP A CA 1
ATOM 839 C C . ASP A 1 98 ? 10.194 -10.521 -18.028 1.00 77.75 98 ASP A C 1
ATOM 841 O O . ASP A 1 98 ?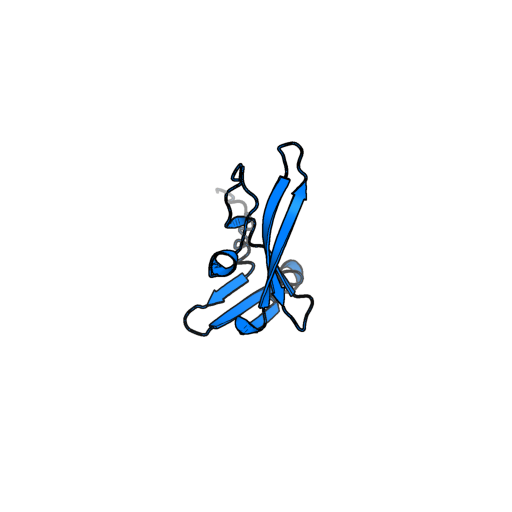 10.257 -10.679 -19.245 1.00 77.75 98 ASP A O 1
ATOM 845 N N . PHE A 1 99 ? 11.175 -10.929 -17.212 1.00 80.81 99 PHE A N 1
ATOM 846 C CA . PHE A 1 99 ? 12.406 -11.598 -17.647 1.00 80.81 99 PHE A CA 1
ATOM 847 C C . PHE A 1 99 ? 12.359 -13.127 -17.555 1.00 80.81 99 PHE A C 1
ATOM 849 O O . PHE A 1 99 ? 13.308 -13.791 -17.972 1.00 80.81 99 PHE A O 1
ATOM 856 N N . LEU A 1 100 ? 11.294 -13.699 -16.990 1.00 82.19 100 LEU A N 1
ATOM 857 C CA . LEU A 1 100 ? 11.113 -15.146 -16.905 1.00 82.19 100 LEU A CA 1
ATOM 858 C C . LEU A 1 100 ? 10.456 -15.625 -18.211 1.00 82.19 100 LEU A C 1
ATOM 860 O O . LEU A 1 100 ? 9.231 -15.697 -18.293 1.00 82.19 100 LEU A O 1
ATOM 864 N N . GLN A 1 101 ? 11.272 -15.880 -19.242 1.00 72.12 101 GLN A N 1
ATOM 865 C CA . GLN A 1 101 ? 10.847 -16.485 -20.517 1.00 72.12 101 GLN A CA 1
ATOM 866 C C . GLN A 1 101 ? 11.023 -18.004 -20.525 1.00 72.12 101 GLN A C 1
ATOM 868 O O . GLN A 1 101 ? 12.037 -18.485 -19.969 1.00 72.12 101 GLN A O 1
#